Protein AF-A0AAN5I126-F1 (afdb_monomer_lite)

Foldseek 3Di:
DDVVVVVVVVVVVLVVVVVVLVVVVVCLVVVVVVLVVVLVVLVVVLVVDVVCDPPDDDDPVVNVVSVVVNVLSVLVVVLNVVLVVLCVLLVVLSVQLVVDDPPPPCVVSNVVSVVVNVVSVVVSVVVVVVCVVSSDD

Sequence (137 aa):
SGPFLDSLSVEYGYTSDIMYVVHCGLFTVVGTVSYYLINERDRREMIILRKKGAAIDYSIARTYQLKENLYLMEMFTRILIPFLVILFPEFFFYPAFTLIPKGIGYDWIRYFSVALYDLWLAVMSISTVALVPLCAP

InterPro domains:
  IPR004151 7TM GPCR, serpentine receptor class e (Sre) [PF03125] (20-89)
  IPR052860 Nematode Receptor-Like/GPCR1 [PTHR47521] (15-126)

Radius of gyration: 22.71 Å; chains: 1; bounding box: 55×27×64 Å

Organism: NCBI:txid1317129

Secondary structure (DSSP, 8-state):
--HHHHHHHHHHHHHHHHHHHHHHHHHHHHHHHHHHHHHHHHHHHHHHHHHHTT-S---HHHHHHHHHHHHHHHHHHHHHHHHHHHHTTHHHHHHHHHHS-TTSS-HHHHHHHHHHHHHHHHHHHHHHHHHGGGG--

pLDDT: mean 81.06, std 9.89, range [52.59, 93.88]

Structure (mmCIF, N/CA/C/O backbone):
data_AF-A0AAN5I126-F1
#
_entry.id   AF-A0AAN5I126-F1
#
loop_
_atom_site.group_PDB
_atom_site.id
_atom_site.type_symbol
_atom_site.label_atom_id
_atom_site.label_alt_id
_atom_site.label_comp_id
_atom_site.label_asym_id
_atom_site.label_entity_id
_atom_site.label_seq_id
_atom_site.pdbx_PDB_ins_code
_atom_site.Cartn_x
_atom_site.Cartn_y
_atom_site.Cartn_z
_atom_site.occupancy
_atom_site.B_iso_or_equiv
_atom_site.auth_seq_id
_atom_site.auth_comp_id
_atom_site.auth_asym_id
_atom_site.auth_atom_id
_atom_site.pdbx_PDB_model_num
ATOM 1 N N . SER A 1 1 ? 28.403 -19.486 -24.536 1.00 52.59 1 SER A N 1
ATOM 2 C CA . SER A 1 1 ? 27.178 -19.176 -23.772 1.00 52.59 1 SER A CA 1
ATOM 3 C C . SER A 1 1 ? 26.356 -18.256 -24.642 1.00 52.59 1 SER A C 1
ATOM 5 O O . SER A 1 1 ? 26.783 -17.147 -24.917 1.00 52.59 1 SER A O 1
ATOM 7 N N . GLY A 1 2 ? 25.333 -18.822 -25.282 1.00 54.44 2 GLY A N 1
ATOM 8 C CA . GLY A 1 2 ? 24.726 -18.241 -26.474 1.00 54.44 2 GLY A CA 1
ATOM 9 C C . GLY A 1 2 ? 23.659 -17.185 -26.168 1.00 54.44 2 GLY A C 1
ATOM 10 O O . GLY A 1 2 ? 23.004 -17.292 -25.132 1.00 54.44 2 GLY A O 1
ATOM 11 N N . PRO A 1 3 ? 23.418 -16.253 -27.109 1.00 66.06 3 PRO A N 1
ATOM 12 C CA . PRO A 1 3 ? 22.415 -15.181 -27.013 1.00 66.06 3 PRO A CA 1
ATOM 13 C C . PRO A 1 3 ? 20.991 -15.673 -26.696 1.00 66.06 3 PRO A C 1
ATOM 15 O O . PRO A 1 3 ? 20.153 -14.902 -26.248 1.00 66.06 3 PRO A O 1
ATOM 18 N N . PHE A 1 4 ? 20.730 -16.968 -26.888 1.00 63.53 4 PHE A N 1
ATOM 19 C CA . PHE A 1 4 ?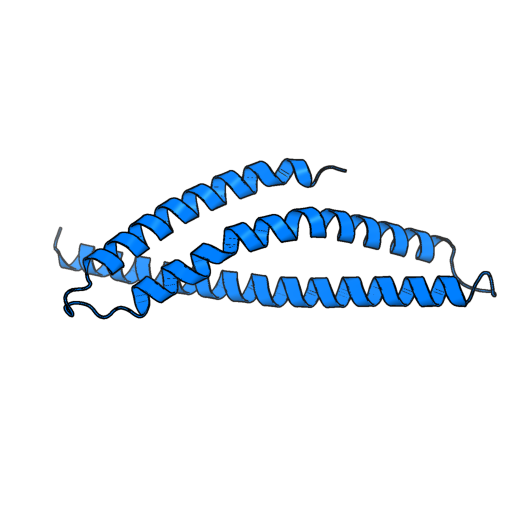 19.481 -17.638 -26.540 1.00 63.53 4 PHE A CA 1
ATOM 20 C C . PHE A 1 4 ? 19.233 -17.747 -25.023 1.00 63.53 4 PHE A C 1
ATOM 22 O O . PHE A 1 4 ? 18.092 -17.660 -24.579 1.00 63.53 4 PHE A O 1
ATOM 29 N N . LEU A 1 5 ? 20.286 -17.925 -24.215 1.00 65.00 5 LEU A N 1
ATOM 30 C CA . LEU A 1 5 ? 20.159 -17.969 -22.751 1.00 65.00 5 LEU A CA 1
ATOM 31 C C . LEU A 1 5 ? 19.927 -16.569 -22.170 1.00 65.00 5 LEU A C 1
ATOM 33 O O . LEU A 1 5 ? 19.150 -16.429 -21.229 1.00 65.00 5 LEU A O 1
ATOM 37 N N . ASP A 1 6 ? 20.533 -15.544 -22.775 1.00 64.31 6 ASP A N 1
ATOM 38 C CA . ASP A 1 6 ? 20.336 -14.143 -22.386 1.00 64.31 6 ASP A CA 1
ATOM 39 C C . ASP A 1 6 ? 18.933 -13.641 -22.755 1.00 64.31 6 ASP A C 1
ATOM 41 O O . ASP A 1 6 ? 18.317 -12.903 -21.992 1.00 64.31 6 ASP A O 1
ATOM 45 N N . SER A 1 7 ? 18.366 -14.076 -23.887 1.00 63.41 7 SER A N 1
ATOM 46 C CA . SER A 1 7 ? 16.972 -13.751 -24.212 1.00 63.41 7 SER A CA 1
ATOM 47 C C . SER A 1 7 ? 15.980 -14.407 -23.246 1.00 63.41 7 SER A C 1
ATOM 49 O O . SER A 1 7 ? 15.016 -13.765 -22.837 1.00 63.41 7 SER A O 1
ATOM 51 N N . LEU A 1 8 ? 16.238 -15.656 -22.839 1.00 60.97 8 LEU A N 1
ATOM 52 C CA . LEU A 1 8 ? 15.380 -16.406 -21.915 1.00 60.97 8 LEU A CA 1
ATOM 53 C C . LEU A 1 8 ? 15.416 -15.833 -20.493 1.00 60.97 8 LEU A C 1
ATOM 55 O O . LEU A 1 8 ? 14.379 -15.770 -19.839 1.00 60.97 8 LEU A O 1
ATOM 59 N N . SER A 1 9 ? 16.581 -15.387 -20.015 1.00 61.09 9 SER A N 1
ATOM 60 C CA . SER A 1 9 ? 16.713 -14.777 -18.685 1.00 61.09 9 SER A CA 1
ATOM 61 C C . SER A 1 9 ? 16.000 -13.425 -18.596 1.00 61.09 9 SER A C 1
ATOM 63 O O . SER A 1 9 ? 15.340 -13.149 -17.595 1.00 61.09 9 SER A O 1
ATOM 65 N N . VAL A 1 10 ? 16.055 -12.618 -19.660 1.00 63.34 10 VAL A N 1
ATOM 66 C CA . VAL A 1 10 ? 15.340 -11.336 -19.750 1.00 63.34 10 VAL A CA 1
ATOM 67 C C . VAL A 1 10 ? 13.824 -11.544 -19.797 1.00 63.34 10 VAL A C 1
ATOM 69 O O . VAL A 1 10 ? 13.082 -10.826 -19.130 1.00 63.34 10 VAL A O 1
ATOM 72 N N . GLU A 1 11 ? 13.350 -12.538 -20.550 1.00 61.31 11 GLU A N 1
ATOM 73 C CA . GLU A 1 11 ? 11.921 -12.853 -20.658 1.00 61.31 11 GLU A CA 1
ATOM 74 C C . GLU A 1 11 ? 11.357 -13.435 -19.346 1.00 61.31 11 GLU A C 1
ATOM 76 O O . GLU A 1 11 ? 10.255 -13.077 -18.917 1.00 61.31 11 GLU A O 1
ATOM 81 N N . TYR A 1 12 ? 12.145 -14.263 -18.650 1.00 59.28 12 TYR A N 1
ATOM 82 C CA . TYR A 1 12 ? 11.779 -14.831 -17.351 1.00 59.28 12 TYR A CA 1
ATOM 83 C C . TYR A 1 12 ? 11.793 -13.784 -16.227 1.00 59.28 12 TYR A C 1
ATOM 85 O O . TYR A 1 12 ? 10.860 -13.743 -15.426 1.00 59.28 12 TYR A O 1
ATOM 93 N N . GLY A 1 13 ? 12.800 -12.901 -16.197 1.00 67.12 13 GLY A N 1
ATOM 94 C CA . GLY A 1 13 ? 12.859 -11.771 -15.263 1.00 67.12 13 GLY A CA 1
ATOM 95 C C . GLY A 1 13 ? 11.656 -10.844 -15.429 1.00 67.12 13 GLY A C 1
ATOM 96 O O . GLY A 1 13 ? 10.935 -10.582 -14.474 1.00 67.12 13 GLY A O 1
ATOM 97 N N . TYR A 1 14 ? 11.336 -10.485 -16.673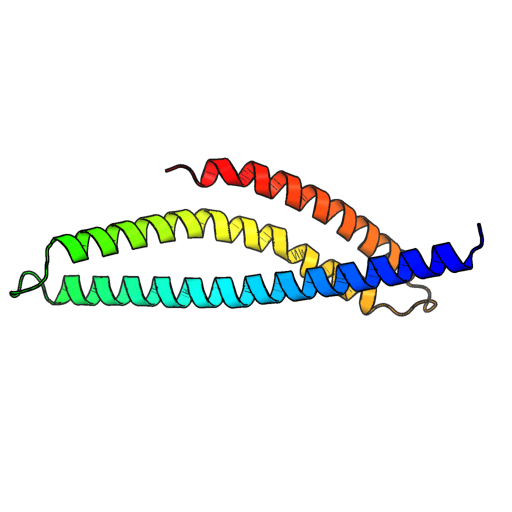 1.00 65.38 14 TYR A N 1
ATOM 98 C CA . TYR A 1 14 ? 10.167 -9.667 -16.982 1.00 65.38 14 TYR A CA 1
ATOM 99 C C . TYR A 1 14 ? 8.844 -10.312 -16.536 1.00 65.38 14 TYR A C 1
ATOM 101 O O . TYR A 1 14 ? 7.999 -9.645 -15.945 1.00 65.38 14 TYR A O 1
ATOM 109 N N . THR A 1 15 ? 8.663 -11.615 -16.772 1.00 65.06 15 THR A N 1
ATOM 110 C CA . THR A 1 15 ? 7.440 -12.335 -16.369 1.00 65.06 15 THR A CA 1
ATOM 111 C C . THR A 1 15 ? 7.311 -12.436 -14.845 1.00 65.06 15 THR A C 1
ATOM 113 O O . THR A 1 15 ? 6.211 -12.293 -14.305 1.00 65.06 15 THR A O 1
ATOM 116 N N . SER A 1 16 ? 8.431 -12.644 -14.147 1.00 72.75 16 SER A N 1
ATOM 117 C CA . SER A 1 16 ? 8.492 -12.635 -12.682 1.00 72.75 16 SER A CA 1
ATOM 118 C C . SER A 1 16 ? 8.109 -11.266 -12.112 1.00 72.75 16 SER A C 1
ATOM 120 O O . SER A 1 16 ? 7.320 -11.193 -11.169 1.00 72.75 16 SER A O 1
ATOM 122 N N . ASP A 1 17 ? 8.589 -10.186 -12.728 1.00 74.19 17 ASP A N 1
ATOM 123 C CA . ASP A 1 17 ? 8.287 -8.819 -12.304 1.00 74.19 17 ASP A CA 1
ATOM 124 C C . ASP A 1 17 ? 6.807 -8.467 -12.519 1.00 74.19 17 ASP A C 1
ATOM 126 O O . ASP A 1 17 ? 6.191 -7.879 -11.630 1.00 74.19 17 ASP A O 1
ATOM 130 N N . ILE A 1 18 ? 6.189 -8.896 -13.636 1.00 76.31 18 ILE A N 1
ATOM 131 C CA . ILE A 1 18 ? 4.736 -8.711 -13.863 1.00 76.31 18 ILE A CA 1
ATOM 132 C C . ILE A 1 18 ? 3.958 -9.372 -12.729 1.00 76.31 18 ILE A C 1
ATOM 134 O O . ILE A 1 18 ? 3.061 -8.768 -12.136 1.00 76.31 18 ILE A O 1
ATOM 138 N N . MET A 1 19 ? 4.281 -10.636 -12.445 1.00 81.50 19 MET A N 1
ATOM 139 C CA . MET A 1 19 ? 3.587 -11.412 -11.424 1.00 81.50 19 MET A CA 1
ATOM 140 C C . MET A 1 19 ? 3.721 -10.753 -10.053 1.00 81.50 19 MET A C 1
ATOM 142 O O . MET A 1 19 ? 2.725 -10.678 -9.333 1.00 81.50 19 MET A O 1
ATO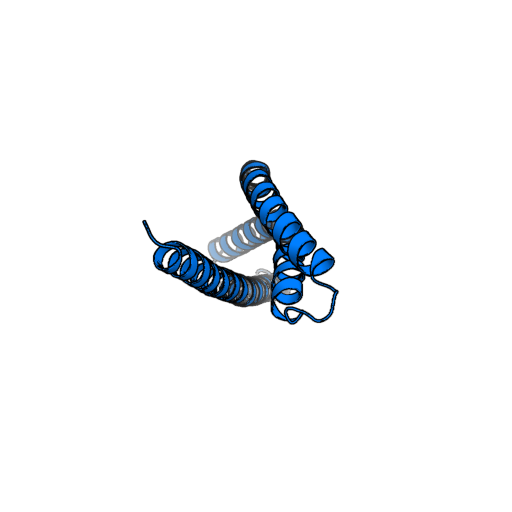M 146 N N . TYR A 1 20 ? 4.903 -10.233 -9.717 1.00 82.62 20 TYR A N 1
ATOM 147 C CA . TYR A 1 20 ? 5.138 -9.514 -8.469 1.00 82.62 20 TYR A CA 1
ATOM 148 C C . TYR A 1 20 ? 4.291 -8.239 -8.367 1.00 82.62 20 TYR A C 1
ATOM 150 O O . TYR A 1 20 ? 3.538 -8.096 -7.405 1.00 82.62 20 TYR A O 1
ATOM 158 N N . VAL A 1 21 ? 4.330 -7.361 -9.376 1.00 81.44 21 VAL A N 1
ATOM 159 C CA . VAL A 1 21 ? 3.566 -6.097 -9.383 1.00 81.44 21 VAL A CA 1
ATOM 160 C C . VAL A 1 21 ? 2.062 -6.360 -9.272 1.00 81.44 21 VAL A C 1
ATOM 162 O O . VAL A 1 21 ? 1.364 -5.700 -8.500 1.00 81.44 21 VAL A O 1
ATOM 165 N N . VAL A 1 22 ? 1.549 -7.362 -9.993 1.00 84.50 22 VAL A N 1
ATOM 166 C CA . VAL A 1 22 ? 0.130 -7.747 -9.937 1.00 84.50 22 VAL A CA 1
ATOM 167 C C . VAL A 1 22 ? -0.249 -8.294 -8.559 1.00 84.50 22 VAL A C 1
ATOM 169 O O . VAL A 1 22 ? -1.279 -7.893 -8.013 1.00 84.50 22 VAL A O 1
ATOM 172 N N . HIS A 1 23 ? 0.570 -9.174 -7.971 1.00 86.31 23 HIS A N 1
ATOM 173 C CA . HIS A 1 23 ? 0.319 -9.697 -6.625 1.00 86.31 23 HIS A CA 1
ATOM 174 C C . HIS A 1 23 ? 0.353 -8.578 -5.584 1.00 86.31 23 HIS A C 1
ATOM 176 O O . HIS A 1 23 ? -0.582 -8.463 -4.793 1.00 86.31 23 HIS A O 1
ATOM 182 N N . CYS A 1 24 ? 1.380 -7.726 -5.611 1.00 84.38 24 CYS A N 1
ATOM 183 C CA . CYS A 1 24 ? 1.504 -6.576 -4.720 1.00 84.38 24 CYS A CA 1
ATOM 184 C C . CYS A 1 24 ? 0.293 -5.648 -4.838 1.00 84.38 24 CYS A C 1
ATOM 186 O O . CYS A 1 24 ? -0.331 -5.348 -3.824 1.00 84.38 24 CYS A O 1
ATOM 188 N N . GLY A 1 25 ? -0.118 -5.286 -6.057 1.00 85.88 25 GLY A N 1
ATOM 189 C CA . GLY A 1 25 ? -1.312 -4.469 -6.284 1.00 85.88 25 GLY A CA 1
ATOM 190 C C . GLY A 1 25 ? -2.583 -5.094 -5.716 1.00 85.88 25 GLY A C 1
ATOM 191 O O . GLY A 1 25 ? -3.356 -4.416 -5.035 1.00 85.88 25 GLY A O 1
ATOM 192 N N . LEU A 1 26 ? -2.784 -6.398 -5.923 1.00 90.19 26 LEU A N 1
ATOM 193 C CA . LEU A 1 26 ? -3.941 -7.111 -5.384 1.00 90.19 26 LEU A CA 1
ATOM 194 C C . LEU A 1 26 ? -3.932 -7.128 -3.850 1.00 90.19 26 LEU A C 1
ATOM 196 O O . LEU A 1 26 ? -4.953 -6.816 -3.234 1.00 90.19 26 LEU A O 1
ATOM 200 N N . PHE A 1 27 ? -2.787 -7.413 -3.225 1.00 89.56 27 PHE A N 1
ATOM 201 C CA . PHE A 1 27 ? -2.640 -7.358 -1.769 1.00 89.56 27 PHE A CA 1
ATOM 202 C C . PHE A 1 27 ? -2.865 -5.950 -1.215 1.00 89.56 27 PHE A C 1
ATOM 204 O O . PHE A 1 27 ? -3.545 -5.807 -0.199 1.00 89.56 27 PHE A O 1
ATOM 211 N N . THR A 1 28 ? -2.363 -4.905 -1.877 1.00 87.44 28 THR A N 1
ATOM 212 C CA . THR A 1 28 ? -2.577 -3.516 -1.451 1.00 87.44 28 THR A CA 1
ATOM 213 C C . THR A 1 28 ? -4.051 -3.134 -1.518 1.00 87.44 28 THR A C 1
ATOM 215 O O . THR A 1 28 ? -4.573 -2.563 -0.559 1.00 87.44 28 THR A O 1
ATOM 218 N N . VAL A 1 29 ? -4.749 -3.469 -2.608 1.00 89.31 29 VAL A N 1
ATOM 219 C CA . VAL A 1 29 ? -6.179 -3.165 -2.767 1.00 89.31 29 VAL A CA 1
ATOM 220 C C . VAL A 1 29 ? -7.008 -3.930 -1.738 1.00 89.31 29 VAL A C 1
ATOM 222 O O . VAL A 1 29 ? -7.766 -3.318 -0.984 1.00 89.31 29 VAL A O 1
ATOM 225 N N . VAL A 1 30 ? -6.835 -5.253 -1.648 1.00 93.88 30 VAL A N 1
ATOM 226 C CA . VAL A 1 30 ? -7.580 -6.096 -0.698 1.00 93.88 30 VAL A CA 1
ATOM 227 C C . VAL A 1 30 ? -7.282 -5.690 0.745 1.00 93.88 30 VAL A C 1
ATOM 229 O O . VAL A 1 30 ? -8.207 -5.560 1.549 1.00 93.88 30 VAL A O 1
ATOM 232 N N . GLY A 1 31 ? -6.013 -5.443 1.072 1.00 89.50 31 GLY A N 1
ATOM 233 C CA . GLY A 1 31 ? -5.574 -5.016 2.397 1.00 89.50 31 GLY A CA 1
ATOM 234 C C . GLY A 1 31 ? -6.168 -3.668 2.794 1.00 89.50 31 GLY A C 1
ATOM 235 O O . GLY A 1 31 ? -6.729 -3.545 3.880 1.00 89.50 31 GLY A O 1
ATOM 236 N N . THR A 1 32 ? -6.133 -2.683 1.894 1.00 88.12 32 THR A N 1
ATOM 237 C CA . THR A 1 32 ? -6.656 -1.331 2.151 1.00 88.12 32 THR A CA 1
ATOM 238 C C . THR A 1 32 ? -8.177 -1.333 2.301 1.00 88.12 32 THR A C 1
ATOM 240 O O . THR A 1 32 ? -8.706 -0.689 3.207 1.00 88.12 32 THR A O 1
ATOM 243 N N . VAL A 1 33 ? -8.896 -2.097 1.469 1.00 92.19 33 VAL A N 1
ATOM 244 C CA . VAL A 1 33 ? -10.354 -2.264 1.591 1.00 92.19 33 VAL A CA 1
ATOM 245 C C . VAL A 1 33 ? -10.708 -2.947 2.910 1.00 92.19 33 VAL A C 1
ATOM 247 O O . VAL A 1 33 ? -11.559 -2.453 3.647 1.00 92.19 33 VAL A O 1
ATOM 250 N N . SER A 1 34 ? -10.031 -4.047 3.247 1.00 93.12 34 SER A N 1
ATOM 251 C CA . SER A 1 34 ? -10.265 -4.773 4.502 1.00 93.12 34 SER A CA 1
ATOM 252 C C . SER A 1 34 ? -10.001 -3.882 5.716 1.00 93.12 34 SER A C 1
ATOM 254 O O . SER A 1 34 ? -10.823 -3.814 6.628 1.00 93.12 34 SER A O 1
ATOM 256 N N . TYR A 1 35 ? -8.894 -3.137 5.692 1.00 90.94 35 TYR A N 1
ATOM 257 C CA . TYR A 1 35 ? -8.529 -2.165 6.717 1.00 90.94 35 TYR A CA 1
ATOM 258 C C . TYR A 1 35 ? -9.602 -1.082 6.892 1.00 90.94 35 TYR A C 1
ATOM 260 O O . TYR A 1 35 ? -10.036 -0.808 8.012 1.00 90.94 35 TYR A O 1
ATOM 268 N N . TYR A 1 36 ? -10.078 -0.501 5.787 1.00 91.31 36 TYR A N 1
ATOM 269 C CA . TYR A 1 36 ? -11.126 0.517 5.813 1.00 91.31 36 TYR A CA 1
ATOM 270 C C . TYR A 1 36 ? -12.427 -0.016 6.425 1.00 91.31 36 TYR A C 1
ATOM 272 O O . TYR A 1 36 ? -12.995 0.624 7.310 1.00 91.31 36 TYR A O 1
ATOM 280 N N . LEU A 1 37 ? -12.867 -1.209 6.008 1.00 93.50 37 LEU A N 1
ATOM 281 C CA . LEU A 1 37 ? -14.089 -1.839 6.515 1.00 93.50 37 LEU A CA 1
ATOM 282 C C . LEU A 1 37 ? -14.008 -2.135 8.018 1.00 93.50 37 LEU A C 1
ATOM 284 O O . LEU A 1 37 ? -14.980 -1.910 8.741 1.00 93.50 37 LEU A O 1
ATOM 288 N N . ILE A 1 38 ? -12.857 -2.616 8.496 1.00 92.56 38 ILE A N 1
ATOM 289 C CA . ILE A 1 38 ? -12.632 -2.886 9.923 1.00 92.56 38 ILE A CA 1
ATOM 290 C C . ILE A 1 38 ? -12.657 -1.578 10.719 1.00 92.56 38 ILE A C 1
ATOM 292 O O . ILE A 1 38 ? -13.409 -1.467 11.686 1.00 92.56 38 ILE A O 1
ATOM 296 N N . ASN A 1 39 ? -11.913 -0.560 10.281 1.00 90.25 39 ASN A N 1
ATOM 297 C CA . ASN A 1 39 ? -11.874 0.741 10.951 1.00 90.25 39 ASN A CA 1
ATOM 298 C C . ASN A 1 39 ? -13.264 1.402 11.002 1.00 90.25 39 ASN A C 1
ATOM 300 O O . ASN A 1 39 ? -13.661 1.972 12.020 1.00 90.25 39 ASN A O 1
ATOM 304 N N . GLU A 1 40 ? -14.043 1.302 9.923 1.00 92.00 40 GLU A N 1
ATOM 305 C CA . GLU A 1 40 ? -15.406 1.823 9.904 1.00 92.00 40 GLU A CA 1
ATOM 306 C C . GLU A 1 40 ? -16.321 1.060 10.872 1.00 92.00 40 GLU A C 1
ATOM 308 O O . GLU A 1 40 ? -17.100 1.678 11.607 1.00 92.00 40 GLU A O 1
ATOM 313 N N . ARG A 1 41 ? -16.209 -0.271 10.918 1.00 92.88 41 ARG A N 1
ATOM 314 C CA . ARG A 1 41 ? -16.971 -1.109 11.849 1.00 92.88 41 ARG A CA 1
ATOM 315 C C . ARG A 1 41 ? -16.653 -0.765 13.304 1.00 92.88 41 ARG A C 1
ATOM 317 O O . ARG A 1 41 ? -17.587 -0.527 14.071 1.00 92.88 41 ARG A O 1
ATOM 324 N N . ASP A 1 42 ? -15.378 -0.648 13.659 1.00 91.56 42 ASP A N 1
ATOM 325 C CA . ASP A 1 42 ? -14.939 -0.328 15.023 1.00 91.56 42 ASP A CA 1
ATOM 326 C C . ASP A 1 42 ? -15.391 1.077 15.449 1.00 91.56 42 ASP A C 1
ATOM 328 O O . ASP A 1 42 ? -15.898 1.276 16.560 1.00 91.56 42 ASP A O 1
ATOM 332 N N . ARG A 1 43 ? -15.319 2.062 14.541 1.00 90.00 43 ARG A N 1
ATOM 333 C CA . ARG A 1 43 ? -15.854 3.412 14.788 1.00 90.00 43 ARG A CA 1
ATOM 334 C C . ARG A 1 43 ? -17.365 3.404 15.002 1.00 90.00 43 ARG A C 1
ATOM 336 O O . ARG A 1 43 ? -17.857 4.080 15.910 1.00 90.00 43 ARG A O 1
ATOM 343 N N . ARG A 1 44 ? -18.114 2.650 14.191 1.00 92.12 44 ARG A N 1
ATOM 344 C CA . ARG A 1 44 ? -19.573 2.519 14.333 1.00 92.12 44 ARG A CA 1
ATOM 345 C C . ARG A 1 44 ? -19.939 1.867 15.666 1.00 92.12 44 ARG A C 1
ATOM 347 O O . ARG A 1 44 ? -20.819 2.386 16.354 1.00 92.12 44 ARG A O 1
ATOM 354 N N . GLU A 1 45 ? -19.247 0.798 16.065 1.00 89.62 45 GLU A N 1
ATOM 355 C CA . GLU A 1 45 ? -19.451 0.160 17.371 1.00 89.62 45 GLU A CA 1
ATOM 356 C C . GLU A 1 45 ? -19.183 1.147 18.520 1.00 89.62 45 GLU A C 1
ATOM 358 O O . GLU A 1 45 ? -20.032 1.285 19.402 1.00 89.62 45 GLU A O 1
ATOM 363 N N . MET A 1 46 ? -18.105 1.939 18.467 1.00 86.94 46 MET A N 1
ATOM 364 C CA . MET A 1 46 ? -17.825 2.968 19.483 1.00 86.94 46 MET A CA 1
ATOM 365 C C . MET A 1 46 ? -18.920 4.034 19.582 1.00 86.94 46 MET A C 1
ATOM 367 O O . MET A 1 46 ? -19.280 4.456 20.684 1.00 86.94 46 MET A O 1
ATOM 371 N N . ILE A 1 47 ? -19.469 4.486 18.451 1.00 88.56 47 ILE A N 1
ATOM 372 C CA . ILE A 1 47 ? -20.559 5.472 18.441 1.00 88.56 47 ILE A CA 1
ATOM 373 C C . ILE A 1 47 ? -21.817 4.880 19.081 1.00 88.56 47 ILE A C 1
ATOM 375 O O . ILE A 1 47 ? -22.482 5.561 19.865 1.00 88.56 47 ILE A O 1
ATOM 379 N N . ILE A 1 48 ? -22.141 3.621 18.776 1.00 88.25 48 ILE A N 1
ATOM 380 C CA . ILE A 1 48 ? -23.287 2.921 19.368 1.00 88.25 48 ILE A CA 1
ATOM 381 C C . ILE A 1 48 ? -23.097 2.778 20.881 1.00 88.25 48 ILE A C 1
ATOM 383 O O . ILE A 1 48 ? -24.023 3.084 21.631 1.00 88.25 48 ILE A O 1
ATOM 387 N N . LEU A 1 49 ? -21.902 2.389 21.337 1.00 83.62 49 LEU A N 1
ATOM 388 C CA . LEU A 1 49 ? -21.576 2.288 22.763 1.00 83.62 49 LEU A CA 1
ATOM 389 C C . LEU A 1 49 ? -21.711 3.637 23.474 1.00 83.62 49 LEU A C 1
ATOM 391 O O . LEU A 1 49 ? -22.348 3.731 24.521 1.00 83.62 49 LEU A O 1
ATOM 395 N N . ARG A 1 50 ? -21.190 4.709 22.869 1.00 82.50 50 ARG A N 1
ATOM 396 C CA . ARG A 1 50 ? -21.286 6.062 23.429 1.00 82.50 50 ARG A CA 1
ATOM 397 C C . ARG A 1 50 ? -22.733 6.551 23.526 1.00 82.50 50 ARG A C 1
ATOM 399 O O . ARG A 1 50 ? -23.060 7.256 24.474 1.00 82.50 50 ARG A O 1
ATOM 406 N N . LYS A 1 51 ? -23.591 6.179 22.568 1.00 84.62 51 LYS A N 1
ATOM 407 C CA . LYS A 1 51 ? -25.023 6.529 22.559 1.00 84.62 51 LYS A CA 1
ATOM 408 C C . LYS A 1 51 ? -25.847 5.715 23.558 1.00 84.62 51 LYS A C 1
ATOM 410 O O . LYS A 1 51 ? -26.777 6.263 24.136 1.00 84.62 51 LYS A O 1
ATOM 415 N N . LYS A 1 52 ? -25.530 4.430 23.749 1.00 80.19 52 LYS A N 1
ATOM 416 C CA . LYS A 1 52 ? -26.241 3.552 24.695 1.00 80.19 52 LYS A CA 1
ATOM 417 C C . LYS A 1 52 ? -25.898 3.852 26.161 1.00 80.19 52 LYS A C 1
ATOM 419 O O . LYS A 1 52 ? -26.702 3.551 27.035 1.00 80.19 52 LYS A O 1
ATOM 424 N N . GLY A 1 53 ? -24.763 4.503 26.432 1.00 68.62 53 GLY A N 1
ATOM 425 C CA . GLY A 1 53 ? -24.365 4.888 27.789 1.00 68.62 53 GLY A CA 1
ATOM 426 C C . GLY A 1 53 ? -24.182 3.681 28.718 1.00 68.62 53 GLY A C 1
ATOM 427 O O . GLY A 1 53 ? -24.081 2.545 28.264 1.00 68.62 53 GLY A O 1
ATOM 428 N N . ALA A 1 54 ? -24.165 3.916 30.033 1.00 57.62 54 ALA A N 1
ATOM 429 C CA . ALA A 1 54 ? -24.075 2.875 31.067 1.00 57.62 54 ALA A CA 1
ATOM 430 C C . ALA A 1 54 ? -25.376 2.053 31.231 1.00 57.62 54 ALA A C 1
ATOM 432 O O . ALA A 1 54 ? -25.648 1.524 32.308 1.00 57.62 54 ALA A O 1
ATOM 433 N N . ALA A 1 55 ? -26.206 1.967 30.185 1.00 57.97 55 ALA A N 1
ATOM 434 C CA . ALA A 1 55 ? -27.391 1.127 30.174 1.00 57.97 55 ALA A CA 1
ATOM 435 C C . ALA A 1 55 ? -26.961 -0.342 30.034 1.00 57.97 55 ALA A C 1
ATOM 437 O O . ALA A 1 55 ? -26.866 -0.873 28.934 1.00 57.97 55 ALA A O 1
ATOM 438 N N . ILE A 1 56 ? -26.640 -0.910 31.200 1.00 58.84 56 ILE A N 1
ATOM 439 C CA . ILE A 1 56 ? -26.879 -2.278 31.663 1.00 58.84 56 ILE A CA 1
ATOM 440 C C . ILE A 1 56 ? -26.442 -3.365 30.663 1.00 58.84 56 ILE A C 1
ATOM 442 O O . ILE A 1 56 ? -27.101 -3.615 29.659 1.00 58.84 56 ILE A O 1
ATOM 446 N N . ASP A 1 57 ? -25.350 -4.048 31.027 1.00 59.03 57 ASP A N 1
ATOM 447 C CA . ASP A 1 57 ? -24.869 -5.337 30.493 1.00 59.03 57 ASP A CA 1
ATOM 448 C C . ASP A 1 57 ? -23.762 -5.325 29.418 1.00 59.03 57 ASP A C 1
ATOM 450 O O . ASP A 1 57 ? -23.464 -6.343 28.795 1.00 59.03 57 ASP A O 1
ATOM 454 N N . TYR A 1 58 ? -23.065 -4.199 29.227 1.00 64.75 58 TYR A N 1
ATOM 455 C CA . TYR A 1 58 ? -21.825 -4.198 28.440 1.00 64.75 58 TYR A CA 1
ATOM 456 C C . TYR A 1 58 ? -20.588 -4.394 29.322 1.00 64.75 58 TYR A C 1
ATOM 458 O O . TYR A 1 58 ? -20.317 -3.607 30.228 1.00 64.75 58 TYR A O 1
ATOM 466 N N . SER A 1 59 ? -19.796 -5.426 29.013 1.00 74.44 59 SER A N 1
ATOM 467 C CA . SER A 1 59 ? -18.507 -5.667 29.666 1.00 74.44 59 SER A CA 1
ATOM 468 C C . SER A 1 59 ? -17.563 -4.486 29.434 1.00 74.44 59 SER A C 1
ATOM 470 O O . SER A 1 59 ? -17.234 -4.144 28.293 1.00 74.44 59 SER A O 1
ATOM 472 N N . ILE A 1 60 ? -17.090 -3.890 30.531 1.00 79.56 60 ILE A N 1
ATOM 473 C CA . ILE A 1 60 ? -16.071 -2.832 30.546 1.00 79.56 60 ILE A CA 1
ATOM 474 C C . ILE A 1 60 ? -14.859 -3.244 29.691 1.00 79.56 60 ILE A C 1
ATOM 476 O O . ILE A 1 60 ? -14.351 -2.433 28.915 1.00 79.56 60 ILE A O 1
ATOM 480 N N . ALA A 1 61 ? -14.470 -4.525 29.734 1.00 83.44 61 ALA A N 1
ATOM 481 C CA . ALA A 1 61 ? -13.356 -5.070 28.961 1.00 83.44 61 ALA A CA 1
ATOM 482 C C . ALA A 1 61 ? -13.520 -4.877 27.442 1.00 83.44 61 ALA A C 1
ATOM 484 O O . ALA A 1 61 ? -12.561 -4.513 26.767 1.00 83.44 61 ALA A O 1
ATOM 485 N N . ARG A 1 62 ? -14.739 -5.020 26.901 1.00 83.19 62 ARG A N 1
ATOM 486 C CA . ARG A 1 62 ? -14.990 -4.843 25.460 1.00 83.19 62 ARG A CA 1
ATOM 487 C C . ARG A 1 62 ? -14.788 -3.395 25.009 1.00 83.19 62 ARG A C 1
ATOM 489 O O . ARG A 1 62 ? -14.336 -3.154 23.896 1.00 83.19 62 ARG A O 1
ATOM 496 N N . THR A 1 63 ? -15.083 -2.425 25.874 1.00 85.38 63 THR A N 1
ATOM 497 C CA . THR A 1 63 ? -14.849 -1.003 25.564 1.00 85.38 63 THR A CA 1
ATOM 498 C C . THR A 1 63 ? -13.355 -0.678 25.542 1.00 85.38 63 THR A C 1
ATOM 500 O O . THR A 1 63 ? -12.918 0.108 24.704 1.00 85.38 63 THR A O 1
ATOM 503 N N . TYR A 1 64 ? -12.566 -1.290 26.433 1.00 88.06 64 TYR A N 1
ATOM 504 C CA . TYR A 1 64 ? -11.107 -1.154 26.419 1.00 88.06 64 TYR A CA 1
ATOM 505 C C . TYR A 1 64 ? -10.495 -1.768 25.158 1.00 88.06 64 TYR A C 1
ATOM 507 O O . TYR A 1 64 ? -9.739 -1.081 24.479 1.00 88.06 64 TYR A O 1
ATOM 515 N N . GLN A 1 65 ? -10.908 -2.983 24.786 1.00 89.62 65 GLN A N 1
ATOM 516 C CA . GLN A 1 65 ? -10.461 -3.638 23.550 1.00 89.62 65 GLN A CA 1
ATOM 517 C C . GLN A 1 65 ? -10.759 -2.790 22.306 1.00 89.62 65 GLN A C 1
ATOM 519 O O . GLN A 1 65 ? -9.901 -2.610 21.451 1.00 89.62 65 GLN A O 1
ATOM 524 N N . LEU A 1 66 ? -11.961 -2.211 22.215 1.00 89.00 66 LEU A N 1
ATOM 525 C CA . LEU A 1 66 ? -12.341 -1.393 21.061 1.00 89.00 66 LEU A CA 1
ATOM 526 C C . LEU A 1 66 ? -11.536 -0.081 20.986 1.00 89.00 66 LEU A C 1
ATOM 528 O O . LEU A 1 66 ? -11.185 0.373 19.899 1.00 89.00 66 LEU A O 1
ATOM 532 N N . LYS A 1 67 ? -11.217 0.529 22.136 1.00 89.56 67 LYS A N 1
ATOM 533 C CA . LYS A 1 67 ? -10.340 1.710 22.199 1.00 89.56 67 LYS A CA 1
ATOM 534 C C . LYS A 1 67 ? -8.905 1.380 21.799 1.00 89.56 67 LYS A C 1
ATOM 536 O O . LYS A 1 67 ? -8.300 2.164 21.075 1.00 89.56 67 LYS A O 1
ATOM 541 N N . GLU A 1 68 ? -8.383 0.249 22.260 1.00 90.19 68 GLU A N 1
ATOM 542 C CA . GLU A 1 68 ? -7.049 -0.232 21.901 1.00 90.19 68 GLU A CA 1
ATOM 543 C C . GLU A 1 68 ? -6.955 -0.511 20.397 1.00 90.19 68 GLU A C 1
ATOM 545 O O . GLU A 1 68 ? -6.061 0.013 19.737 1.00 90.19 68 GLU A O 1
ATOM 550 N N . ASN A 1 69 ? -7.939 -1.211 19.824 1.00 91.06 69 ASN A N 1
ATOM 551 C CA . ASN A 1 69 ? -8.013 -1.443 18.381 1.00 91.06 69 ASN A CA 1
ATOM 552 C C . ASN A 1 69 ? -8.038 -0.133 17.588 1.00 91.06 69 ASN A C 1
ATOM 554 O O . ASN A 1 69 ? -7.299 0.007 16.619 1.00 91.06 69 ASN A O 1
ATOM 558 N N . LEU A 1 70 ? -8.837 0.855 18.002 1.00 90.62 70 LEU A N 1
ATOM 559 C CA . LEU A 1 70 ? -8.874 2.154 17.322 1.00 90.62 70 LEU A CA 1
ATOM 560 C C . LEU A 1 70 ? -7.547 2.909 17.411 1.00 90.62 70 LEU A C 1
ATOM 562 O O . LEU A 1 70 ? -7.155 3.548 16.437 1.00 90.62 70 LEU A O 1
ATOM 566 N N . TYR A 1 71 ? -6.855 2.826 18.547 1.00 90.44 71 TYR A N 1
ATOM 567 C CA . TYR A 1 71 ? -5.532 3.422 18.709 1.00 90.44 71 TYR A CA 1
ATOM 568 C C . TYR A 1 71 ? -4.502 2.752 17.788 1.00 90.44 71 TYR A C 1
ATOM 570 O O . TYR A 1 71 ? -3.765 3.441 17.082 1.00 90.44 71 TYR A O 1
ATOM 578 N N . LEU A 1 72 ? -4.519 1.418 17.708 1.00 89.25 72 LEU A N 1
ATOM 579 C CA . LEU A 1 72 ? -3.693 0.660 16.766 1.00 89.25 72 LEU A CA 1
ATOM 580 C C . LEU A 1 72 ? -4.008 1.032 15.315 1.00 89.25 72 LEU A C 1
ATOM 582 O O . LEU A 1 72 ? -3.097 1.255 14.522 1.00 89.25 72 LEU A O 1
ATOM 586 N N . MET A 1 73 ? -5.288 1.156 14.961 1.00 89.00 73 MET A N 1
ATOM 587 C CA . MET A 1 73 ? -5.687 1.592 13.624 1.00 89.00 73 MET A CA 1
ATOM 588 C C . MET A 1 73 ? -5.164 3.002 13.333 1.00 89.00 73 MET A C 1
ATOM 590 O O . MET A 1 73 ? -4.598 3.219 12.266 1.00 89.00 73 MET A O 1
ATOM 594 N N . GLU A 1 74 ? -5.264 3.951 14.263 1.00 88.00 74 GLU A N 1
ATOM 595 C CA . GLU A 1 74 ? -4.716 5.297 14.063 1.00 88.00 74 GLU A CA 1
ATOM 596 C C . GLU A 1 74 ? -3.195 5.277 13.839 1.00 88.00 74 GLU A C 1
ATOM 598 O O . GLU A 1 74 ? -2.700 5.948 12.930 1.00 88.00 74 GLU A O 1
ATOM 603 N N . MET A 1 75 ? -2.466 4.454 14.598 1.00 87.19 75 MET A N 1
ATOM 604 C CA . MET A 1 75 ? -1.031 4.234 14.407 1.00 87.19 75 MET A CA 1
ATOM 605 C C . MET A 1 75 ? -0.735 3.684 13.004 1.00 87.19 75 MET A C 1
ATOM 607 O O . MET A 1 75 ? 0.079 4.251 12.275 1.00 87.19 75 MET A O 1
ATOM 611 N N . PHE A 1 76 ? -1.460 2.650 12.567 1.00 86.38 76 PHE A N 1
ATOM 612 C CA . PHE A 1 76 ? -1.297 2.090 11.225 1.00 86.38 76 PHE A CA 1
ATOM 613 C C . PHE A 1 76 ? -1.666 3.079 10.114 1.00 86.38 76 PHE A C 1
ATOM 615 O O . PHE A 1 76 ? -0.991 3.099 9.088 1.00 86.38 76 PHE A O 1
ATOM 622 N N . THR A 1 77 ? -2.670 3.945 10.303 1.00 86.38 77 THR A N 1
ATOM 623 C CA . THR A 1 77 ? -3.025 4.978 9.310 1.00 86.38 77 THR A CA 1
ATOM 624 C C . THR A 1 77 ? -1.846 5.918 9.043 1.00 86.38 77 THR A C 1
ATOM 626 O O . THR A 1 77 ? -1.608 6.291 7.893 1.00 86.38 77 THR A O 1
ATOM 629 N N . ARG A 1 78 ? -1.073 6.277 10.078 1.00 84.69 78 ARG A N 1
ATOM 630 C CA . ARG A 1 78 ? 0.092 7.169 9.940 1.00 84.69 78 ARG A CA 1
ATOM 631 C C . ARG A 1 78 ? 1.197 6.575 9.068 1.00 84.69 78 ARG A C 1
ATOM 633 O O . ARG A 1 78 ? 1.936 7.333 8.452 1.00 84.69 78 ARG A O 1
ATOM 640 N N . ILE A 1 79 ? 1.280 5.248 8.987 1.00 85.31 79 ILE A N 1
ATOM 641 C CA . ILE A 1 79 ? 2.257 4.520 8.161 1.00 85.31 79 ILE A CA 1
ATOM 642 C C . ILE A 1 79 ? 1.676 4.189 6.790 1.00 85.31 79 ILE A C 1
ATOM 644 O O . ILE A 1 79 ? 2.373 4.267 5.782 1.00 85.31 79 ILE A O 1
ATOM 648 N N . LEU A 1 80 ? 0.385 3.868 6.733 1.00 85.19 80 LEU A N 1
ATOM 649 C CA . LEU A 1 80 ? -0.301 3.519 5.497 1.00 85.19 80 LEU A CA 1
ATOM 650 C C . LEU A 1 80 ? -0.241 4.663 4.479 1.00 85.19 80 LEU A C 1
ATOM 652 O O . LEU A 1 80 ? 0.020 4.415 3.308 1.00 85.19 80 LEU A O 1
ATOM 656 N N . ILE A 1 81 ? -0.441 5.912 4.913 1.00 85.12 81 ILE A N 1
ATOM 657 C CA . ILE A 1 81 ? -0.408 7.082 4.021 1.00 85.12 81 ILE A CA 1
ATOM 658 C C . ILE A 1 81 ? 0.950 7.235 3.314 1.00 85.12 81 ILE A C 1
ATOM 660 O O . ILE A 1 81 ? 0.958 7.228 2.081 1.00 85.12 81 ILE A O 1
ATOM 664 N N . PRO A 1 82 ? 2.095 7.361 4.018 1.00 86.25 82 PRO A N 1
ATOM 665 C CA . PRO A 1 82 ? 3.386 7.470 3.349 1.00 86.25 82 PRO A CA 1
ATOM 666 C C . PRO A 1 82 ? 3.691 6.219 2.529 1.00 86.25 82 PRO A C 1
ATOM 668 O O . PRO A 1 82 ? 4.191 6.346 1.419 1.00 86.25 82 PRO A O 1
ATOM 671 N N . PHE A 1 83 ? 3.315 5.027 2.999 1.00 84.88 83 PHE A N 1
ATOM 672 C CA . PHE A 1 83 ? 3.517 3.803 2.230 1.00 84.88 83 PHE A CA 1
ATOM 673 C C . PHE A 1 83 ? 2.774 3.833 0.886 1.00 84.88 83 PHE A C 1
ATOM 675 O O . PHE A 1 83 ? 3.380 3.562 -0.143 1.00 84.88 83 PHE A O 1
ATOM 682 N N . LEU A 1 84 ? 1.500 4.243 0.860 1.00 84.88 84 LEU A N 1
ATOM 683 C CA . LEU A 1 84 ? 0.715 4.371 -0.375 1.00 84.88 84 LEU A CA 1
ATOM 684 C C . LEU A 1 84 ? 1.273 5.438 -1.326 1.00 84.88 84 LEU A C 1
ATOM 686 O O . LEU A 1 84 ? 1.272 5.234 -2.538 1.00 84.88 84 LEU A O 1
ATOM 690 N N . VAL A 1 85 ? 1.765 6.561 -0.792 1.00 86.62 85 VAL A N 1
ATOM 691 C CA . VAL A 1 85 ? 2.391 7.620 -1.602 1.00 86.62 85 VAL A CA 1
ATOM 692 C C . VAL A 1 85 ? 3.655 7.107 -2.285 1.00 86.62 85 VAL A C 1
ATOM 694 O O . VAL A 1 85 ? 3.871 7.401 -3.459 1.00 86.62 85 VAL A O 1
ATOM 697 N N . ILE A 1 86 ? 4.473 6.325 -1.578 1.00 86.88 86 ILE A N 1
ATOM 698 C CA . ILE A 1 86 ? 5.714 5.787 -2.144 1.00 86.88 86 ILE A CA 1
ATOM 699 C C . ILE A 1 86 ? 5.407 4.603 -3.076 1.00 86.88 86 ILE A C 1
ATOM 701 O O . ILE A 1 86 ? 6.094 4.421 -4.068 1.00 86.88 86 ILE A O 1
ATOM 705 N N . LEU A 1 87 ? 4.326 3.854 -2.857 1.00 84.56 87 LEU A N 1
ATOM 706 C CA . LEU A 1 87 ? 3.905 2.780 -3.763 1.00 84.56 87 LEU A CA 1
ATOM 707 C C . LEU A 1 87 ? 3.431 3.311 -5.134 1.00 84.56 87 LEU A C 1
ATOM 709 O O . LEU A 1 87 ? 3.566 2.637 -6.151 1.00 84.56 87 LEU A O 1
ATOM 713 N N . PHE A 1 88 ? 2.864 4.522 -5.178 1.00 84.31 88 PHE A N 1
ATOM 714 C CA . PHE A 1 88 ? 2.174 5.054 -6.359 1.00 84.31 88 PHE A CA 1
ATOM 715 C C . PHE A 1 88 ? 3.015 5.073 -7.654 1.00 84.31 88 PHE A C 1
ATOM 717 O O . PHE A 1 88 ? 2.495 4.660 -8.694 1.00 84.31 88 PHE A O 1
ATOM 724 N N . PRO A 1 89 ? 4.296 5.493 -7.654 1.00 84.12 89 PRO A N 1
ATOM 725 C CA . PRO A 1 89 ? 5.075 5.559 -8.890 1.00 84.12 89 PRO A CA 1
ATOM 726 C C . PRO A 1 89 ? 5.410 4.190 -9.492 1.00 84.12 89 PRO A C 1
ATOM 728 O O . PRO A 1 89 ? 5.552 4.094 -10.710 1.00 84.12 89 PRO A O 1
ATOM 731 N N . GLU A 1 90 ? 5.448 3.122 -8.690 1.00 81.25 90 GLU A N 1
ATOM 732 C CA . GLU A 1 90 ? 5.614 1.745 -9.180 1.00 81.25 90 GLU A CA 1
ATOM 733 C C . GLU A 1 90 ? 4.467 1.365 -10.133 1.00 81.25 90 GLU A C 1
ATOM 735 O O . GLU A 1 90 ? 4.693 0.894 -11.250 1.00 81.25 90 GLU A O 1
ATOM 740 N N . PHE A 1 91 ? 3.232 1.706 -9.748 1.00 81.69 91 PHE A N 1
ATOM 741 C CA . PHE A 1 91 ? 2.028 1.497 -10.559 1.00 81.69 91 PHE A CA 1
ATOM 742 C C . PHE A 1 91 ? 1.924 2.427 -11.769 1.00 81.69 91 PHE A C 1
ATOM 744 O O . PHE A 1 91 ? 1.062 2.212 -12.619 1.00 81.69 91 PHE A O 1
ATOM 751 N N . PHE A 1 92 ? 2.778 3.445 -11.876 1.00 83.62 92 PHE A N 1
ATOM 752 C CA . PHE A 1 92 ? 2.803 4.350 -13.023 1.00 83.62 92 PHE A CA 1
ATOM 753 C C . PHE A 1 92 ? 3.903 3.983 -14.024 1.00 83.62 92 PHE A C 1
ATOM 755 O O . PHE A 1 92 ? 3.642 3.866 -15.222 1.00 83.62 92 PHE A O 1
ATOM 762 N N . PHE A 1 93 ? 5.133 3.764 -13.550 1.00 81.81 93 PHE A N 1
ATOM 763 C CA . PHE A 1 93 ? 6.274 3.477 -14.421 1.00 81.81 93 PHE A CA 1
ATOM 764 C C . PHE A 1 93 ? 6.200 2.089 -15.050 1.00 81.81 93 PHE A C 1
ATOM 766 O O . PHE A 1 93 ? 6.584 1.928 -16.212 1.00 81.81 93 PHE A O 1
ATOM 773 N N . TYR A 1 94 ? 5.659 1.107 -14.326 1.00 77.62 94 TYR A N 1
ATOM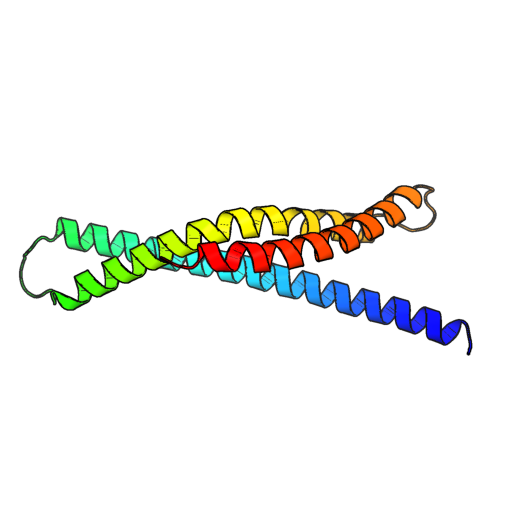 774 C CA . TYR A 1 94 ? 5.566 -0.254 -14.832 1.00 77.62 94 TYR A CA 1
ATOM 775 C C . TYR A 1 94 ? 4.602 -0.375 -16.027 1.00 77.62 94 TYR A C 1
ATOM 777 O O . TYR A 1 94 ? 5.035 -0.824 -17.093 1.00 77.62 94 TYR A O 1
ATOM 785 N N . PRO A 1 95 ? 3.342 0.109 -15.959 1.00 79.25 95 PRO A N 1
ATOM 786 C CA . PRO A 1 95 ? 2.460 0.104 -17.125 1.00 79.25 95 PRO A CA 1
ATOM 787 C C . PRO A 1 95 ? 2.954 1.009 -18.255 1.00 79.25 95 PRO A C 1
ATOM 789 O O . PRO A 1 95 ? 2.740 0.696 -19.422 1.00 79.25 95 PRO A O 1
ATOM 792 N N . ALA A 1 96 ? 3.643 2.114 -17.943 1.00 80.62 96 ALA A N 1
ATOM 793 C CA . ALA A 1 96 ? 4.226 2.975 -18.971 1.00 80.62 96 ALA A CA 1
ATOM 794 C C . ALA A 1 96 ? 5.249 2.218 -19.839 1.00 80.62 96 ALA A C 1
ATOM 796 O O . ALA A 1 96 ? 5.255 2.379 -21.057 1.00 80.62 96 ALA A O 1
ATOM 797 N N . PHE A 1 97 ? 6.063 1.336 -19.249 1.00 78.50 97 PHE A N 1
ATOM 798 C CA . PHE A 1 97 ? 6.983 0.484 -20.007 1.00 78.50 97 PHE A CA 1
ATOM 799 C C . PHE A 1 97 ? 6.264 -0.554 -20.880 1.00 78.50 97 PHE A C 1
ATOM 801 O O . PHE A 1 97 ? 6.696 -0.817 -22.006 1.00 78.50 97 PHE A O 1
ATOM 808 N N . THR A 1 98 ? 5.189 -1.162 -20.370 1.00 77.56 98 THR A N 1
ATOM 809 C CA . THR A 1 98 ? 4.482 -2.242 -21.074 1.00 77.56 98 THR A CA 1
ATOM 810 C C . THR A 1 98 ? 3.575 -1.728 -22.191 1.00 77.56 98 THR A C 1
ATOM 812 O O . THR A 1 98 ? 3.448 -2.389 -23.221 1.00 77.56 98 THR A O 1
ATOM 815 N N . LEU A 1 99 ? 2.989 -0.538 -22.027 1.00 81.56 99 LEU A N 1
ATOM 816 C CA . LEU A 1 99 ? 2.089 0.077 -23.006 1.00 81.56 99 LEU A CA 1
ATOM 817 C C . LEU A 1 99 ? 2.820 0.692 -24.207 1.00 81.56 99 LEU A C 1
ATOM 819 O O . LEU A 1 99 ? 2.211 0.817 -25.267 1.00 81.56 99 LEU A O 1
ATOM 823 N N . ILE A 1 100 ? 4.100 1.068 -24.076 1.00 80.75 100 ILE A N 1
ATOM 824 C CA . ILE A 1 100 ? 4.885 1.655 -25.175 1.00 80.75 100 ILE A CA 1
ATOM 825 C C . ILE A 1 100 ? 5.445 0.535 -26.079 1.00 80.75 100 ILE A C 1
ATOM 827 O O . ILE A 1 100 ? 6.346 -0.211 -25.663 1.00 80.75 100 ILE A O 1
ATOM 831 N N . PRO A 1 101 ? 4.968 0.403 -27.335 1.00 78.31 101 PRO A N 1
ATOM 832 C CA . PRO A 1 101 ? 5.431 -0.640 -28.247 1.00 78.31 101 PRO A CA 1
ATOM 833 C C . PRO A 1 101 ? 6.880 -0.397 -28.683 1.00 78.31 101 PRO A C 1
ATOM 835 O O . PRO A 1 101 ? 7.312 0.750 -28.820 1.00 78.31 101 PRO A O 1
ATOM 838 N N . LYS A 1 102 ? 7.637 -1.474 -28.936 1.00 78.19 102 LYS A N 1
ATOM 839 C CA . LYS A 1 102 ? 9.024 -1.357 -29.427 1.00 78.19 102 LYS A CA 1
ATOM 840 C C . LYS A 1 102 ? 9.024 -0.804 -30.856 1.00 78.19 102 LYS A C 1
ATOM 842 O O . LYS A 1 102 ? 8.206 -1.234 -31.666 1.00 78.19 102 LYS A O 1
ATOM 847 N N . GLY A 1 103 ? 9.969 0.078 -31.183 1.00 77.19 103 GLY A N 1
ATOM 848 C CA . GLY A 1 103 ? 10.244 0.455 -32.577 1.00 77.19 103 GLY A CA 1
ATOM 849 C C . GLY A 1 103 ? 9.362 1.563 -33.164 1.00 77.19 103 GLY A C 1
ATOM 850 O O . GLY A 1 103 ? 9.396 1.784 -34.370 1.00 77.19 103 GLY A O 1
ATOM 851 N N . ILE A 1 104 ? 8.609 2.293 -3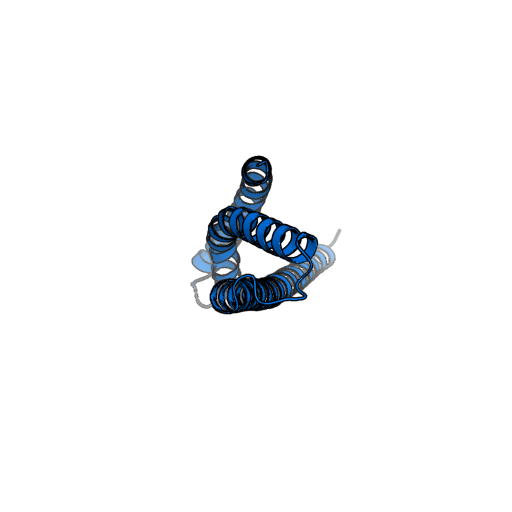2.332 1.00 78.75 104 ILE A N 1
ATOM 852 C CA . ILE A 1 104 ? 7.845 3.492 -32.745 1.00 78.75 104 ILE A CA 1
ATOM 853 C C . ILE A 1 104 ? 8.694 4.781 -32.603 1.00 78.75 104 ILE A C 1
ATOM 855 O O . ILE A 1 104 ? 8.238 5.880 -32.891 1.00 78.75 104 ILE A O 1
ATOM 859 N N . GLY A 1 105 ? 9.959 4.670 -32.171 1.00 79.69 105 GLY A N 1
ATOM 860 C CA . GLY A 1 105 ? 10.865 5.814 -31.974 1.00 79.69 105 GLY A CA 1
ATOM 861 C C . GLY A 1 105 ? 10.792 6.460 -30.582 1.00 79.69 105 GLY A C 1
ATOM 862 O O . GLY A 1 105 ? 11.567 7.365 -30.280 1.00 79.69 105 GLY A O 1
ATOM 863 N N . TYR A 1 106 ? 9.927 5.957 -29.696 1.00 81.19 106 TYR A N 1
ATOM 864 C CA . TYR A 1 106 ? 9.847 6.348 -28.278 1.00 81.19 106 TYR A CA 1
ATOM 865 C C . TYR A 1 106 ? 10.650 5.424 -27.348 1.00 81.19 106 TYR A C 1
ATOM 867 O O . TYR A 1 106 ? 10.391 5.363 -26.146 1.00 81.19 106 TYR A O 1
ATOM 875 N N . ASP A 1 107 ? 11.644 4.710 -27.882 1.00 80.88 107 ASP A N 1
ATOM 876 C CA . ASP A 1 107 ? 12.435 3.749 -27.105 1.00 80.88 107 ASP A CA 1
ATOM 877 C C . ASP A 1 107 ? 13.179 4.427 -25.938 1.00 80.88 107 ASP A C 1
ATOM 879 O O . ASP A 1 107 ? 13.363 3.823 -24.885 1.00 80.88 107 ASP A O 1
ATOM 883 N N . TRP A 1 108 ? 13.523 5.714 -26.063 1.00 82.69 108 TRP A N 1
ATOM 884 C CA . TRP A 1 108 ? 14.120 6.489 -24.972 1.00 82.69 108 TRP A CA 1
ATOM 885 C C . TRP A 1 108 ? 13.203 6.592 -23.741 1.00 82.69 108 TRP A C 1
ATOM 887 O O . TRP A 1 108 ? 13.687 6.437 -22.622 1.00 82.69 108 TRP A O 1
ATOM 897 N N . ILE A 1 109 ? 11.888 6.782 -23.929 1.00 83.50 109 ILE A N 1
ATOM 898 C CA . ILE A 1 109 ? 10.905 6.828 -22.830 1.00 83.50 109 ILE A CA 1
ATOM 899 C C . ILE A 1 109 ? 10.855 5.468 -22.154 1.00 83.50 109 ILE A C 1
ATOM 901 O O . ILE A 1 109 ? 10.890 5.374 -20.935 1.00 83.50 109 ILE A O 1
ATOM 905 N N . ARG A 1 110 ? 10.838 4.405 -22.960 1.00 78.19 110 ARG A N 1
ATOM 906 C CA . ARG A 1 110 ? 10.814 3.027 -22.484 1.00 78.19 110 ARG A CA 1
ATOM 907 C C . ARG A 1 110 ? 12.030 2.716 -21.601 1.00 78.19 110 ARG A C 1
ATOM 909 O O . ARG A 1 110 ? 11.855 2.199 -20.502 1.00 78.19 110 ARG A O 1
ATOM 916 N N . TYR A 1 111 ? 13.244 3.039 -22.049 1.00 82.44 111 TYR A N 1
ATOM 917 C CA . TYR A 1 111 ? 14.459 2.826 -21.252 1.00 82.44 111 TYR A CA 1
ATOM 918 C C . TYR A 1 111 ? 14.492 3.704 -19.998 1.00 82.44 111 TYR A C 1
ATOM 920 O O . TYR A 1 111 ? 14.892 3.240 -18.932 1.00 82.44 111 TYR A O 1
ATOM 928 N N . PHE A 1 112 ? 14.016 4.945 -20.104 1.00 86.06 112 PHE A N 1
ATOM 929 C CA . PHE A 1 112 ? 13.906 5.853 -18.970 1.00 86.06 112 PHE A CA 1
ATOM 930 C C . PHE A 1 112 ? 12.915 5.345 -17.911 1.00 86.06 112 PHE A C 1
ATOM 932 O O . PHE A 1 112 ? 13.229 5.377 -16.724 1.00 86.06 112 PHE A O 1
ATOM 939 N N . SER A 1 113 ? 11.763 4.803 -18.318 1.00 83.75 113 SER A N 1
ATOM 940 C CA . SER A 1 113 ? 10.780 4.201 -17.409 1.00 83.75 113 SER A CA 1
ATOM 941 C C . SER A 1 113 ? 11.338 2.991 -16.661 1.00 83.75 113 SER A C 1
ATOM 943 O O . SER A 1 113 ? 11.083 2.867 -15.469 1.00 83.75 113 SER A O 1
ATOM 945 N N . VAL A 1 114 ? 12.132 2.133 -17.315 1.00 81.94 114 VAL A N 1
ATOM 946 C CA . VAL A 1 114 ? 12.787 0.992 -16.640 1.00 81.94 114 VAL A CA 1
ATOM 947 C C . VAL A 1 114 ? 13.825 1.469 -15.632 1.00 81.94 114 VAL A C 1
ATOM 949 O O . VAL A 1 114 ? 13.841 0.989 -14.504 1.00 81.94 114 VAL A O 1
ATOM 952 N N . ALA A 1 115 ? 14.664 2.436 -16.009 1.00 85.69 115 ALA A N 1
ATOM 953 C CA . ALA A 1 115 ? 15.672 2.985 -15.106 1.00 85.69 115 ALA A CA 1
ATOM 954 C C . ALA A 1 115 ? 15.037 3.667 -13.882 1.00 85.69 115 ALA A C 1
ATOM 956 O O . ALA A 1 115 ? 15.518 3.509 -12.762 1.00 85.69 115 ALA A O 1
ATOM 957 N N . LEU A 1 116 ? 13.934 4.397 -14.083 1.00 86.75 116 LEU A N 1
ATOM 958 C CA . LEU A 1 116 ? 13.167 4.988 -12.989 1.00 86.75 116 LEU A CA 1
ATOM 959 C C . LEU A 1 116 ? 12.487 3.937 -12.118 1.00 86.75 116 LEU A C 1
ATOM 961 O O . LEU A 1 116 ? 12.449 4.116 -10.908 1.00 86.75 116 LEU A O 1
ATOM 965 N N . TYR A 1 117 ? 11.971 2.859 -12.705 1.00 83.88 117 TYR A N 1
ATOM 966 C CA . TYR A 1 117 ? 11.373 1.759 -11.955 1.00 83.88 117 TYR A CA 1
ATOM 967 C C . TYR A 1 117 ? 12.397 1.093 -11.023 1.00 83.88 117 TYR A C 1
ATOM 969 O O . TYR A 1 117 ? 12.130 0.951 -9.833 1.00 83.88 117 TYR A O 1
ATOM 977 N N . ASP A 1 118 ? 13.596 0.782 -11.523 1.00 83.31 118 ASP A N 1
ATOM 978 C CA . ASP A 1 118 ? 14.674 0.181 -10.723 1.00 83.31 118 ASP A CA 1
ATOM 979 C C . ASP A 1 118 ? 15.156 1.120 -9.600 1.00 83.31 118 ASP A C 1
ATOM 981 O O . ASP A 1 118 ? 15.233 0.741 -8.428 1.00 83.31 118 ASP A O 1
ATOM 985 N N . LEU A 1 119 ? 15.364 2.403 -9.926 1.00 86.12 119 LEU A N 1
ATOM 986 C CA . LEU A 1 119 ? 15.670 3.430 -8.928 1.00 86.12 119 LEU A CA 1
ATOM 987 C C . LEU A 1 119 ? 14.571 3.521 -7.858 1.00 86.12 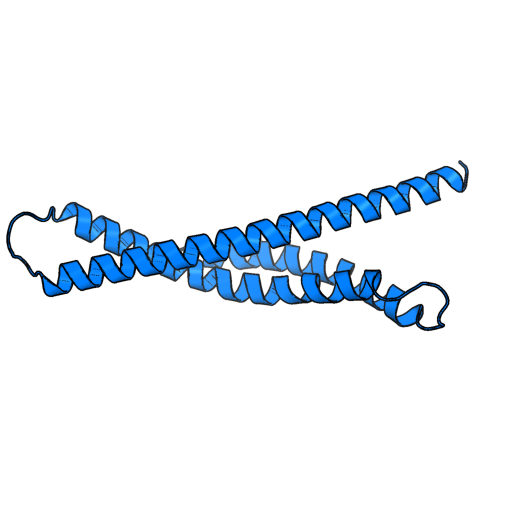119 LEU A C 1
ATOM 989 O O . LEU A 1 119 ? 14.860 3.680 -6.671 1.00 86.12 119 LEU A O 1
ATOM 993 N N . TRP A 1 120 ? 13.309 3.423 -8.269 1.00 87.19 120 TRP A N 1
ATOM 994 C CA . TRP A 1 120 ? 12.176 3.531 -7.365 1.00 87.19 120 TRP A CA 1
ATOM 995 C C . TRP A 1 120 ? 12.065 2.335 -6.419 1.00 87.19 120 TRP A C 1
ATOM 997 O O . TRP A 1 120 ? 11.798 2.532 -5.234 1.00 87.19 120 TRP A O 1
ATOM 1007 N N . LEU A 1 121 ? 12.353 1.117 -6.886 1.00 83.81 121 LEU A N 1
ATOM 1008 C CA . LEU A 1 121 ? 12.438 -0.066 -6.022 1.00 83.81 121 LEU A CA 1
ATOM 1009 C C . LEU A 1 121 ? 13.500 0.108 -4.926 1.00 83.81 121 LEU A C 1
ATOM 1011 O O . LEU A 1 121 ? 13.255 -0.215 -3.758 1.00 83.81 121 LEU A O 1
ATOM 1015 N N . ALA A 1 122 ? 14.652 0.696 -5.261 1.00 87.44 122 ALA A N 1
ATOM 1016 C CA . ALA A 1 122 ? 15.675 1.021 -4.271 1.00 87.44 122 ALA A CA 1
ATOM 1017 C C . ALA A 1 122 ? 15.168 2.051 -3.240 1.00 87.44 122 ALA A C 1
ATOM 1019 O O . ALA A 1 122 ? 15.317 1.840 -2.034 1.00 87.44 122 ALA A O 1
ATOM 1020 N N . VAL A 1 123 ? 14.499 3.122 -3.683 1.00 88.44 123 VAL A N 1
ATOM 1021 C CA . VAL A 1 123 ? 13.900 4.137 -2.791 1.00 88.44 123 VAL A CA 1
ATOM 1022 C C . VAL A 1 123 ? 12.822 3.535 -1.887 1.00 88.44 123 VAL A C 1
ATOM 1024 O O . VAL A 1 123 ? 12.789 3.839 -0.690 1.00 88.44 123 VAL A O 1
ATOM 1027 N N . MET A 1 124 ? 11.978 2.652 -2.424 1.00 87.31 124 MET A N 1
ATOM 1028 C CA . MET A 1 124 ? 10.974 1.904 -1.667 1.00 87.31 124 MET A CA 1
ATOM 1029 C C . MET A 1 124 ? 11.631 1.109 -0.541 1.00 87.31 124 MET A C 1
ATOM 1031 O O . MET A 1 124 ? 11.234 1.255 0.614 1.00 87.31 124 MET A O 1
ATOM 1035 N N . SER A 1 125 ? 12.679 0.336 -0.839 1.00 86.19 125 SER A N 1
ATOM 1036 C CA . SER A 1 125 ? 13.364 -0.485 0.167 1.00 86.19 125 SER A CA 1
ATOM 1037 C C . SER A 1 125 ? 13.898 0.351 1.339 1.00 86.19 125 SER A C 1
ATOM 1039 O O . SER A 1 125 ? 13.605 0.050 2.496 1.00 86.19 125 SER A O 1
ATOM 1041 N N . ILE A 1 126 ? 14.569 1.472 1.058 1.00 89.94 126 ILE A N 1
ATOM 1042 C CA . ILE A 1 126 ? 15.089 2.388 2.082 1.00 89.94 126 ILE A CA 1
ATOM 1043 C C . ILE A 1 126 ? 13.940 2.984 2.898 1.00 89.94 126 ILE A C 1
ATOM 1045 O O . ILE A 1 126 ? 13.996 3.028 4.128 1.00 89.94 126 ILE A O 1
ATOM 1049 N N . SER A 1 127 ? 12.879 3.411 2.217 1.00 87.56 127 SER A N 1
ATOM 1050 C CA . SER A 1 127 ? 11.730 4.037 2.861 1.00 87.56 127 SER A CA 1
ATOM 1051 C C . SER A 1 127 ? 10.986 3.069 3.774 1.00 87.56 127 SER A C 1
ATOM 1053 O O . SER A 1 127 ? 10.603 3.454 4.872 1.00 87.56 127 SER A O 1
ATOM 1055 N N . THR A 1 128 ? 10.828 1.801 3.380 1.00 84.62 128 THR A N 1
ATOM 1056 C CA . THR A 1 128 ? 10.190 0.793 4.241 1.00 84.62 128 THR A CA 1
ATOM 1057 C C . THR A 1 128 ? 10.946 0.603 5.552 1.00 84.62 128 THR A C 1
ATOM 1059 O O . THR A 1 128 ? 10.323 0.610 6.610 1.00 84.62 128 THR A O 1
ATOM 1062 N N . VAL A 1 129 ? 12.281 0.539 5.507 1.00 87.75 129 VAL A N 1
ATOM 1063 C CA . VAL A 1 129 ? 13.131 0.445 6.705 1.00 87.75 129 VAL A CA 1
ATOM 1064 C C . VAL A 1 129 ? 13.033 1.720 7.546 1.00 87.75 129 VAL A C 1
ATOM 1066 O O . VAL A 1 129 ? 12.916 1.642 8.767 1.00 87.75 129 VAL A O 1
ATOM 1069 N N . ALA A 1 130 ? 13.009 2.892 6.906 1.00 87.56 130 ALA A N 1
ATOM 1070 C CA . ALA A 1 130 ? 12.864 4.179 7.585 1.00 87.56 130 ALA A CA 1
ATOM 1071 C C . ALA A 1 130 ? 11.476 4.395 8.218 1.00 87.56 130 ALA A C 1
ATOM 1073 O O . ALA A 1 130 ? 11.354 5.190 9.148 1.00 87.56 130 ALA A O 1
ATOM 1074 N N . LEU A 1 131 ? 10.439 3.695 7.745 1.00 82.81 131 LEU A N 1
ATOM 1075 C CA . LEU A 1 131 ? 9.084 3.741 8.303 1.00 82.81 131 LEU A CA 1
ATOM 1076 C C . LEU A 1 131 ? 8.888 2.790 9.498 1.00 82.81 131 LEU A C 1
ATOM 1078 O O . LEU A 1 131 ? 7.955 2.991 10.271 1.00 82.81 131 LEU A O 1
ATOM 1082 N N . VAL A 1 132 ? 9.766 1.800 9.711 1.00 80.81 132 VAL A N 1
ATOM 1083 C CA . VAL A 1 132 ? 9.677 0.877 10.865 1.00 80.81 132 VAL A CA 1
ATOM 1084 C C . VAL A 1 132 ? 9.652 1.608 12.220 1.00 80.81 132 VAL A C 1
ATOM 1086 O O . VAL A 1 132 ? 8.797 1.281 13.043 1.00 80.81 132 VAL A O 1
ATOM 1089 N N . PRO A 1 133 ? 10.502 2.621 12.484 1.00 80.44 133 PRO A N 1
ATOM 1090 C CA . PRO A 1 133 ? 10.489 3.353 13.751 1.00 80.44 133 PRO A CA 1
ATOM 1091 C C . PRO A 1 133 ? 9.209 4.163 13.990 1.00 80.44 133 PRO A C 1
ATOM 1093 O O . PRO A 1 133 ? 8.862 4.415 15.137 1.00 80.44 133 PRO A O 1
ATOM 1096 N N . LEU A 1 134 ? 8.479 4.541 12.933 1.00 72.88 134 LEU A N 1
ATOM 1097 C CA . LEU A 1 134 ? 7.188 5.242 13.040 1.00 72.88 134 LEU A CA 1
ATOM 1098 C C . LEU A 1 134 ? 6.050 4.326 13.526 1.00 72.88 134 LEU A C 1
ATOM 1100 O O . LEU A 1 134 ? 4.958 4.806 13.820 1.00 72.88 134 LEU A O 1
ATOM 1104 N N . CYS A 1 135 ? 6.314 3.020 13.607 1.00 66.38 135 CYS A N 1
ATOM 1105 C CA . CYS A 1 135 ? 5.426 1.984 14.133 1.00 66.38 135 CYS A CA 1
ATOM 1106 C C . CYS A 1 135 ? 5.567 1.788 15.651 1.00 66.38 135 CYS A C 1
ATOM 1108 O O . CYS A 1 135 ? 4.797 1.028 16.235 1.00 66.38 135 CYS A O 1
ATOM 1110 N N . ALA A 1 136 ? 6.551 2.432 16.288 1.00 64.31 136 ALA A N 1
ATOM 1111 C CA . ALA A 1 136 ? 6.681 2.424 17.738 1.00 64.31 136 ALA A CA 1
ATOM 1112 C C . ALA A 1 136 ? 5.732 3.476 18.360 1.00 64.31 136 ALA A C 1
ATOM 1114 O O . ALA A 1 136 ? 5.692 4.603 17.856 1.00 64.31 136 ALA A O 1
ATOM 1115 N N . PRO A 1 137 ? 4.959 3.118 19.405 1.00 58.59 137 PRO A N 1
ATOM 1116 C CA . PRO A 1 137 ? 4.050 4.032 20.102 1.00 58.59 137 PRO A CA 1
ATOM 1117 C C . PRO A 1 137 ? 4.773 5.132 20.892 1.00 58.59 137 PRO A C 1
ATOM 1119 O O . PRO A 1 137 ? 5.901 4.881 21.379 1.00 58.59 137 PRO A O 1
#